Protein AF-A0AA96XFU2-F1 (afdb_monomer_lite)

Structure (mmCIF, N/CA/C/O backbone):
data_AF-A0AA96XFU2-F1
#
_entry.id   AF-A0AA96XFU2-F1
#
loop_
_atom_site.group_PDB
_atom_site.id
_atom_site.type_symbol
_atom_site.label_atom_id
_atom_site.label_alt_id
_atom_site.label_comp_id
_atom_site.label_asym_id
_atom_site.label_entity_id
_atom_site.label_seq_id
_atom_site.pdbx_PDB_ins_code
_atom_site.Cartn_x
_atom_site.Cartn_y
_atom_site.Cartn_z
_atom_site.occupancy
_atom_site.B_iso_or_equiv
_atom_site.auth_seq_id
_atom_site.auth_comp_id
_atom_site.auth_asym_id
_atom_site.auth_atom_id
_atom_site.pdbx_PDB_model_num
ATOM 1 N N . MET A 1 1 ? -8.440 -8.956 -3.598 1.00 81.50 1 MET A N 1
ATOM 2 C CA . MET A 1 1 ? -8.287 -7.563 -4.079 1.00 81.50 1 MET A CA 1
ATOM 3 C C . MET A 1 1 ? -6.820 -7.263 -4.346 1.00 81.50 1 MET A C 1
ATOM 5 O O . MET A 1 1 ? -6.468 -7.160 -5.510 1.00 81.50 1 MET A O 1
ATOM 9 N N . TYR A 1 2 ? -5.966 -7.270 -3.321 1.00 88.00 2 TYR A N 1
ATOM 10 C CA . TYR A 1 2 ? -4.533 -6.984 -3.466 1.00 88.00 2 TYR A CA 1
ATOM 11 C C . TYR A 1 2 ? -3.719 -7.952 -4.328 1.00 88.00 2 TYR A C 1
ATOM 13 O O . TYR A 1 2 ? -2.697 -7.551 -4.871 1.00 88.00 2 TYR A O 1
ATOM 21 N N . GLU A 1 3 ? -4.174 -9.194 -4.501 1.00 87.81 3 GLU A N 1
ATOM 22 C CA . GLU A 1 3 ? -3.566 -10.104 -5.479 1.00 87.81 3 GLU A CA 1
ATOM 23 C C . GLU A 1 3 ? -3.552 -9.472 -6.882 1.00 87.81 3 GLU A C 1
ATOM 25 O O . GLU A 1 3 ? -2.501 -9.349 -7.496 1.00 87.81 3 GLU A O 1
ATOM 30 N N . ILE A 1 4 ? -4.701 -8.946 -7.313 1.00 85.88 4 ILE A N 1
ATOM 31 C CA . ILE A 1 4 ? -4.917 -8.394 -8.656 1.00 85.88 4 ILE A CA 1
ATOM 32 C C . ILE A 1 4 ? -4.380 -6.961 -8.767 1.00 85.88 4 ILE A C 1
ATOM 34 O O . ILE A 1 4 ? -3.848 -6.566 -9.797 1.00 85.88 4 ILE A O 1
ATOM 38 N N . THR A 1 5 ? -4.545 -6.140 -7.725 1.00 85.81 5 THR A N 1
ATOM 39 C CA . THR A 1 5 ? -4.214 -4.704 -7.803 1.00 85.81 5 THR A CA 1
ATOM 40 C C . THR A 1 5 ? -2.764 -4.384 -7.457 1.00 85.81 5 THR A C 1
ATOM 42 O O . THR A 1 5 ? -2.316 -3.276 -7.738 1.00 85.81 5 THR A O 1
ATOM 45 N N . LEU A 1 6 ? -2.042 -5.313 -6.823 1.00 89.94 6 LEU A N 1
ATOM 46 C CA . LEU A 1 6 ? -0.680 -5.091 -6.338 1.00 89.94 6 LEU A CA 1
ATOM 47 C C . LEU A 1 6 ? 0.265 -6.221 -6.752 1.00 89.94 6 LEU A C 1
ATOM 49 O O . LEU A 1 6 ? 1.265 -5.952 -7.407 1.00 89.94 6 LEU A O 1
ATOM 53 N N . LEU A 1 7 ? -0.028 -7.468 -6.370 1.00 92.62 7 LEU A N 1
ATOM 54 C CA . LEU A 1 7 ? 0.942 -8.565 -6.473 1.00 92.62 7 LEU A CA 1
ATOM 55 C C . LEU A 1 7 ? 1.165 -9.043 -7.913 1.00 92.62 7 LEU A C 1
ATOM 57 O O . LEU A 1 7 ? 2.317 -9.161 -8.319 1.00 92.62 7 LEU A O 1
ATOM 61 N N . GLU A 1 8 ? 0.100 -9.263 -8.685 1.00 90.69 8 GLU A N 1
ATOM 62 C CA . GLU A 1 8 ? 0.186 -9.658 -10.099 1.00 90.69 8 GLU A CA 1
ATOM 63 C C . GLU A 1 8 ? 0.902 -8.592 -10.958 1.00 90.69 8 GLU A C 1
ATOM 65 O O . GLU A 1 8 ? 1.861 -8.937 -11.654 1.00 90.69 8 GLU A O 1
ATOM 70 N N . PRO A 1 9 ? 0.547 -7.286 -10.891 1.00 88.75 9 PRO A N 1
ATOM 71 C CA . PRO A 1 9 ? 1.307 -6.242 -11.578 1.00 88.75 9 PRO A CA 1
ATOM 72 C C . PRO A 1 9 ? 2.770 -6.200 -11.143 1.00 88.75 9 PRO A C 1
ATOM 74 O O . PRO A 1 9 ? 3.664 -6.062 -11.976 1.00 88.75 9 PRO A O 1
ATOM 77 N N . TRP A 1 10 ? 3.025 -6.337 -9.841 1.00 91.31 10 TRP A N 1
ATOM 78 C CA . TRP A 1 10 ? 4.379 -6.296 -9.306 1.00 91.31 10 TRP A CA 1
ATOM 79 C C . TRP A 1 10 ? 5.241 -7.447 -9.815 1.00 91.31 10 TRP A C 1
ATOM 81 O O . TRP A 1 10 ? 6.403 -7.233 -10.134 1.00 91.31 10 TRP A O 1
ATOM 91 N N . GLU A 1 11 ? 4.689 -8.650 -9.949 1.00 91.00 11 GLU A N 1
ATOM 92 C CA . GLU A 1 11 ? 5.417 -9.798 -10.488 1.00 91.00 11 GLU A CA 1
ATOM 93 C C . GLU A 1 11 ? 5.914 -9.560 -11.918 1.00 91.00 11 GLU A C 1
ATOM 95 O O . GLU A 1 11 ? 7.035 -9.943 -12.251 1.00 91.00 11 GLU A O 1
ATOM 100 N N . MET A 1 12 ? 5.130 -8.853 -12.735 1.00 86.69 12 MET A N 1
ATOM 101 C CA . MET A 1 12 ? 5.544 -8.467 -14.086 1.00 86.69 12 MET A CA 1
ATOM 102 C C . MET A 1 12 ? 6.580 -7.334 -14.086 1.00 86.69 12 MET A C 1
ATOM 104 O O . MET A 1 12 ? 7.447 -7.292 -14.958 1.00 86.69 12 MET A O 1
ATOM 108 N N . MET A 1 13 ? 6.489 -6.403 -13.132 1.00 87.12 13 MET A N 1
ATOM 109 C CA . MET A 1 13 ? 7.286 -5.173 -13.132 1.00 87.12 13 MET A CA 1
ATOM 110 C C . MET A 1 13 ? 8.590 -5.264 -12.344 1.00 87.12 13 MET A C 1
ATOM 112 O O . MET A 1 13 ? 9.556 -4.628 -12.737 1.00 87.12 13 MET A O 1
ATOM 116 N N . ALA A 1 14 ? 8.659 -6.030 -11.255 1.00 82.19 14 ALA A N 1
ATOM 117 C CA . ALA A 1 14 ? 9.781 -5.995 -10.310 1.00 82.19 14 ALA A CA 1
ATOM 118 C C . ALA A 1 14 ? 11.139 -6.366 -10.936 1.00 82.19 14 ALA A C 1
ATOM 120 O O . ALA A 1 14 ? 12.181 -5.956 -10.434 1.00 82.19 14 ALA A O 1
ATOM 121 N N . GLY A 1 15 ? 11.130 -7.137 -12.029 1.00 77.62 15 GLY A N 1
ATOM 122 C CA . GLY A 1 15 ? 12.323 -7.478 -12.811 1.00 77.62 15 GLY A CA 1
ATOM 123 C C . GLY A 1 15 ? 12.544 -6.607 -14.052 1.00 77.62 15 GLY A C 1
ATOM 124 O O . GLY A 1 15 ? 13.530 -6.805 -14.762 1.00 77.62 15 GLY A O 1
ATOM 125 N N . ALA A 1 16 ? 11.636 -5.677 -14.349 1.00 84.00 16 ALA A N 1
ATOM 126 C CA . ALA A 1 16 ? 11.727 -4.817 -15.517 1.00 84.00 16 ALA A CA 1
ATOM 127 C C . ALA A 1 16 ? 12.675 -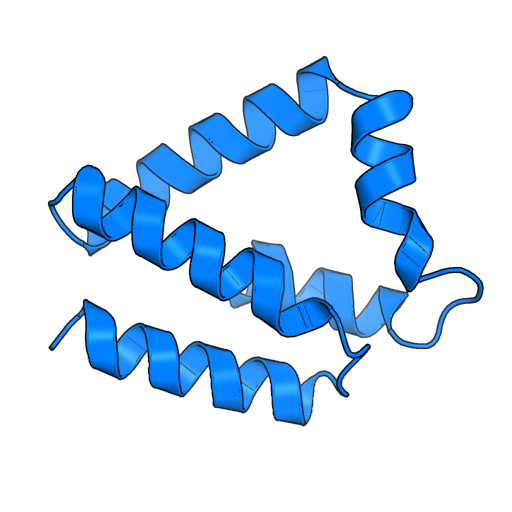3.630 -15.260 1.00 84.00 16 ALA A C 1
ATOM 129 O O . ALA A 1 16 ? 12.742 -3.107 -14.142 1.00 84.00 16 ALA A O 1
ATOM 130 N N . PRO A 1 17 ? 13.391 -3.147 -16.292 1.00 80.19 17 PRO A N 1
ATOM 131 C CA . PRO A 1 17 ? 14.104 -1.881 -16.203 1.00 80.19 17 PRO A CA 1
ATOM 132 C C . PRO A 1 17 ? 13.164 -0.758 -15.748 1.00 80.19 17 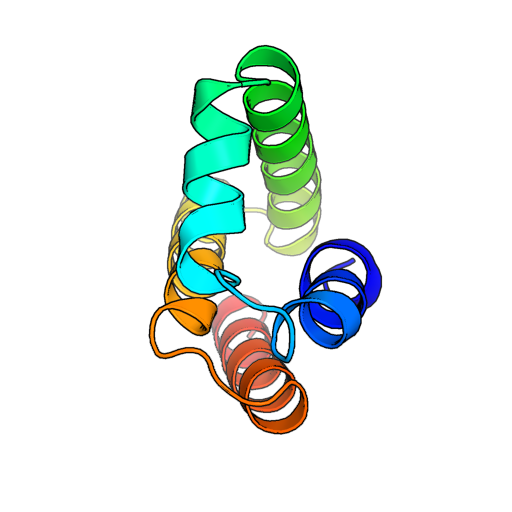PRO A C 1
ATOM 134 O O . PRO A 1 17 ? 12.030 -0.673 -16.214 1.00 80.19 17 PRO A O 1
ATOM 137 N N . MET A 1 18 ? 13.652 0.114 -14.862 1.00 82.19 18 MET A N 1
ATOM 138 C CA . MET A 1 18 ? 12.917 1.292 -14.377 1.00 82.19 18 MET A CA 1
ATOM 139 C C . MET A 1 18 ? 11.626 0.971 -13.598 1.00 82.19 18 MET A C 1
ATOM 141 O O . MET A 1 18 ? 10.754 1.829 -13.479 1.00 82.19 18 MET A O 1
ATOM 145 N N . ALA A 1 19 ? 11.500 -0.228 -13.014 1.00 81.31 19 ALA A N 1
ATOM 146 C CA . ALA A 1 19 ? 10.361 -0.601 -12.163 1.00 81.31 19 ALA A CA 1
ATOM 147 C C . ALA A 1 19 ? 10.065 0.435 -11.060 1.00 81.31 19 ALA A C 1
ATOM 149 O O . ALA A 1 19 ? 8.908 0.737 -10.774 1.00 81.31 19 ALA A O 1
ATOM 150 N N . SER A 1 20 ? 11.118 1.036 -10.495 1.00 81.25 20 SER A N 1
ATOM 151 C CA . SER A 1 20 ? 11.038 2.105 -9.493 1.00 81.25 20 SER A CA 1
ATOM 152 C C . SER A 1 20 ? 10.370 3.387 -9.990 1.00 81.25 20 SER A C 1
ATOM 154 O O . SER A 1 20 ? 9.877 4.167 -9.185 1.00 81.25 20 SER A O 1
ATOM 156 N N . GLU A 1 21 ? 10.367 3.634 -11.299 1.00 83.75 21 GLU A N 1
ATOM 157 C CA . GLU A 1 21 ? 9.841 4.862 -11.902 1.00 83.75 21 GLU A CA 1
ATOM 158 C C . GLU A 1 21 ? 8.406 4.700 -12.409 1.00 83.75 21 GLU A C 1
ATOM 160 O O . GLU A 1 21 ? 7.753 5.694 -12.726 1.00 83.75 21 GLU A O 1
ATOM 165 N N . PHE A 1 22 ? 7.900 3.464 -12.487 1.00 83.81 22 PHE A N 1
ATOM 166 C CA . PHE A 1 22 ? 6.630 3.150 -13.139 1.00 83.81 22 PHE A CA 1
ATOM 167 C C . PHE A 1 22 ? 5.456 3.944 -12.557 1.00 83.81 22 PHE A C 1
ATOM 169 O O . PHE A 1 22 ? 4.771 4.656 -13.289 1.00 83.81 22 PHE A O 1
ATOM 176 N N . TYR A 1 23 ? 5.252 3.881 -11.239 1.00 81.12 23 TYR A N 1
ATOM 177 C CA . TYR A 1 23 ? 4.128 4.566 -10.595 1.00 81.12 23 TYR A CA 1
ATOM 178 C C . TYR A 1 23 ? 4.232 6.089 -10.725 1.00 81.12 23 TYR A C 1
ATOM 180 O O . TYR A 1 23 ? 3.248 6.744 -11.062 1.00 81.12 23 TYR A O 1
ATOM 188 N N . THR A 1 24 ? 5.433 6.657 -10.576 1.00 85.44 24 THR A N 1
ATOM 189 C CA . THR A 1 24 ? 5.666 8.091 -10.806 1.00 85.44 24 THR A CA 1
ATOM 190 C C . THR A 1 24 ? 5.381 8.487 -12.259 1.00 85.44 24 THR A C 1
ATOM 192 O O . THR A 1 24 ? 4.813 9.549 -12.524 1.00 85.44 24 THR A O 1
ATOM 195 N N . ALA A 1 25 ? 5.731 7.632 -13.224 1.00 88.19 25 ALA A N 1
ATOM 196 C CA . ALA A 1 25 ? 5.416 7.856 -14.628 1.00 88.19 25 ALA A CA 1
ATOM 197 C C . ALA A 1 25 ? 3.902 7.797 -14.889 1.00 88.19 25 ALA A C 1
ATOM 199 O O . ALA A 1 25 ? 3.388 8.661 -15.602 1.00 88.19 25 ALA A O 1
ATOM 200 N N . CYS A 1 26 ? 3.182 6.845 -14.289 1.00 85.81 26 CYS A N 1
ATOM 201 C CA . CYS A 1 26 ? 1.723 6.744 -14.375 1.00 85.81 26 CYS A CA 1
ATOM 202 C C . CYS A 1 26 ? 1.022 7.976 -13.791 1.00 85.81 26 CYS A C 1
ATOM 204 O O . CYS A 1 26 ? 0.148 8.537 -14.451 1.00 85.81 26 CYS A O 1
ATOM 206 N N . GLU A 1 27 ? 1.448 8.457 -12.619 1.00 87.94 27 GLU A N 1
ATOM 207 C CA . GLU A 1 27 ? 0.895 9.672 -12.002 1.00 87.94 27 GLU A CA 1
ATOM 208 C C . GLU A 1 27 ? 1.070 10.905 -12.896 1.00 87.94 27 GLU A C 1
ATOM 210 O O . GLU A 1 27 ? 0.163 11.734 -12.996 1.00 87.94 27 GLU A O 1
ATOM 215 N N . ARG A 1 28 ? 2.205 11.009 -13.597 1.00 92.62 28 ARG A N 1
ATOM 216 C CA . ARG A 1 28 ? 2.481 12.124 -14.510 1.00 92.62 28 ARG A CA 1
ATOM 217 C C . ARG A 1 28 ? 1.731 12.014 -15.838 1.00 92.62 28 ARG A C 1
ATOM 219 O O . ARG A 1 28 ? 1.238 13.019 -16.342 1.00 92.62 28 ARG A O 1
ATOM 226 N N . LEU A 1 29 ? 1.713 10.829 -16.446 1.00 94.88 29 LEU A N 1
ATOM 227 C CA . LEU A 1 29 ? 1.205 10.626 -17.808 1.00 94.88 29 LEU A CA 1
ATOM 228 C C . LEU A 1 29 ? -0.306 10.388 -17.847 1.00 94.88 29 LEU A C 1
ATOM 230 O O . LEU A 1 29 ? -0.953 10.747 -18.827 1.00 94.88 29 LEU A O 1
ATOM 234 N N . LEU A 1 30 ? -0.868 9.778 -16.802 1.00 94.44 30 LEU A N 1
ATOM 235 C CA . LEU A 1 30 ? -2.264 9.346 -16.740 1.00 94.44 30 LEU A CA 1
ATOM 236 C C . LEU A 1 30 ? -2.937 9.763 -15.412 1.00 94.44 30 LEU A C 1
ATOM 238 O O . LEU A 1 30 ? -3.566 8.930 -14.750 1.00 94.44 30 LEU A O 1
ATOM 242 N N . PRO A 1 31 ? -2.882 11.051 -15.018 1.00 93.06 31 PRO A N 1
ATOM 243 C CA . PRO A 1 31 ? -3.319 11.506 -13.693 1.00 93.06 31 PRO A CA 1
ATOM 244 C C . PRO A 1 31 ? -4.795 11.201 -13.393 1.00 93.06 31 PRO A C 1
ATOM 246 O O . PRO A 1 31 ? -5.157 10.868 -12.265 1.00 93.06 31 PRO A O 1
ATOM 249 N N . GLU A 1 32 ? -5.674 11.263 -14.397 1.00 95.31 32 GLU A N 1
ATOM 250 C CA . GLU A 1 32 ? -7.096 10.939 -14.224 1.00 95.31 32 GLU A CA 1
ATOM 251 C C . GLU A 1 32 ? -7.340 9.443 -13.985 1.00 95.31 32 GLU A C 1
ATOM 253 O O . GLU A 1 32 ? -8.254 9.065 -13.238 1.00 95.31 32 GLU A O 1
ATOM 258 N N . VAL A 1 33 ? -6.525 8.588 -14.612 1.00 92.31 33 VAL A N 1
ATOM 259 C CA . VAL A 1 33 ? -6.582 7.134 -14.437 1.00 92.31 33 VAL A CA 1
ATOM 260 C C . VAL A 1 33 ? -6.112 6.780 -13.034 1.00 92.31 33 VAL A C 1
ATOM 262 O O . VAL A 1 33 ? -6.837 6.066 -12.339 1.00 92.31 33 VAL A O 1
ATOM 265 N N . GLU A 1 34 ? -4.992 7.353 -12.591 1.00 90.44 34 GLU A N 1
ATOM 266 C CA . GLU A 1 34 ? -4.463 7.171 -11.236 1.00 90.44 34 GLU A CA 1
ATOM 267 C C . GLU A 1 34 ? -5.439 7.671 -10.169 1.00 90.44 34 GLU A C 1
ATOM 269 O O . GLU A 1 34 ? -5.787 6.941 -9.239 1.00 90.44 34 GLU A O 1
ATOM 274 N N . ALA A 1 35 ? -6.007 8.868 -10.340 1.00 91.81 35 ALA A N 1
ATOM 275 C CA . ALA A 1 35 ? -7.001 9.394 -9.408 1.00 91.81 35 ALA A CA 1
ATOM 276 C C . ALA A 1 35 ? -8.246 8.493 -9.325 1.00 91.81 35 ALA A C 1
ATOM 278 O O . ALA A 1 35 ? -8.801 8.265 -8.245 1.00 91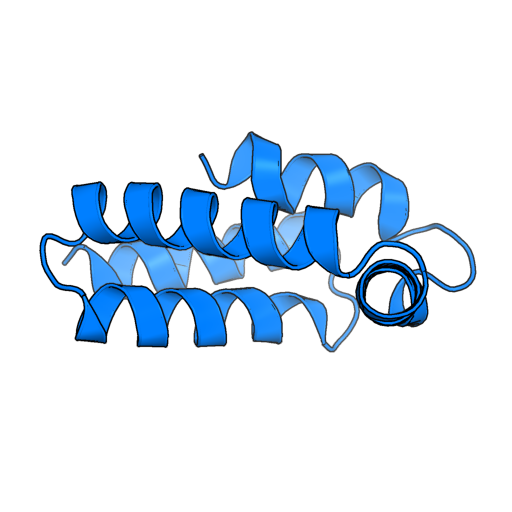.81 35 ALA A O 1
ATOM 279 N N . ARG A 1 36 ? -8.705 7.951 -10.461 1.00 93.75 36 ARG A N 1
ATOM 280 C CA . ARG A 1 36 ? -9.821 6.996 -10.496 1.00 93.75 36 ARG A CA 1
ATOM 281 C C . ARG A 1 36 ? -9.449 5.670 -9.835 1.00 93.75 36 ARG A C 1
ATOM 283 O O . ARG A 1 36 ? -10.288 5.121 -9.119 1.00 93.75 36 ARG A O 1
ATOM 290 N N . HIS A 1 37 ? -8.238 5.169 -10.068 1.00 89.56 37 HIS A N 1
ATOM 291 C CA . HIS A 1 37 ? -7.720 3.956 -9.446 1.00 89.56 37 HIS A CA 1
ATOM 292 C C . HIS A 1 37 ? -7.672 4.113 -7.921 1.00 89.56 37 HIS A C 1
ATOM 294 O O . HIS A 1 37 ? -8.331 3.349 -7.217 1.00 89.56 37 HIS A O 1
ATOM 300 N N . ARG A 1 38 ? -7.050 5.186 -7.418 1.00 91.12 38 ARG A N 1
ATOM 301 C CA . ARG A 1 38 ? -6.949 5.496 -5.983 1.00 91.12 38 ARG A CA 1
ATOM 302 C C . ARG A 1 38 ? -8.321 5.632 -5.312 1.00 91.12 38 ARG A C 1
ATOM 304 O O . ARG A 1 38 ? -8.532 5.076 -4.238 1.00 91.12 38 ARG A O 1
ATOM 311 N N . ARG A 1 39 ? -9.302 6.279 -5.962 1.00 94.62 39 ARG A N 1
ATOM 312 C CA . ARG A 1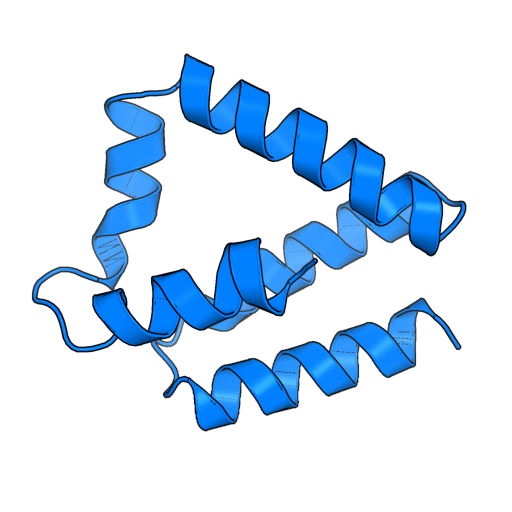 39 ? -10.690 6.358 -5.449 1.00 94.62 39 ARG A CA 1
ATOM 313 C C . ARG A 1 39 ? -11.368 4.991 -5.339 1.00 94.62 39 ARG A C 1
ATOM 315 O O . ARG A 1 39 ? -12.058 4.728 -4.356 1.00 94.62 39 ARG A O 1
ATOM 322 N N . ARG A 1 40 ? -11.215 4.128 -6.351 1.00 93.44 40 ARG A N 1
ATOM 323 C CA . ARG A 1 40 ? -11.779 2.766 -6.324 1.00 93.44 40 ARG A CA 1
ATOM 324 C C . ARG A 1 40 ? -11.105 1.923 -5.254 1.00 93.44 40 ARG A C 1
ATOM 326 O O . ARG A 1 40 ? -11.794 1.228 -4.517 1.00 93.44 40 ARG A O 1
ATOM 333 N N . TRP A 1 41 ? -9.787 2.030 -5.153 1.00 93.00 41 TRP A N 1
ATOM 334 C CA . TRP A 1 41 ? -9.009 1.327 -4.153 1.00 93.00 41 TRP A CA 1
ATOM 335 C C . TRP A 1 41 ? -9.449 1.714 -2.736 1.00 93.00 41 TRP A C 1
ATOM 337 O O . TRP A 1 41 ? -9.841 0.830 -1.980 1.00 93.00 41 TRP A O 1
ATOM 347 N N . LEU A 1 42 ? -9.563 3.014 -2.433 1.00 95.19 42 LEU A N 1
ATOM 348 C CA . LEU A 1 42 ? -10.097 3.490 -1.152 1.00 95.19 42 LEU A CA 1
ATOM 349 C C . LEU A 1 42 ? -11.494 2.938 -0.865 1.00 95.19 42 LEU A C 1
ATOM 351 O O . LEU A 1 42 ? -11.738 2.443 0.231 1.00 95.19 42 LEU A O 1
ATOM 355 N N . LYS A 1 43 ? -12.397 2.964 -1.852 1.00 95.31 43 LYS A N 1
ATOM 356 C CA . LYS A 1 43 ? -13.748 2.408 -1.699 1.00 95.31 43 LYS A CA 1
ATOM 357 C C . LYS A 1 43 ? -13.716 0.930 -1.291 1.00 95.31 43 LYS A C 1
ATOM 359 O O . LYS A 1 43 ? -14.475 0.536 -0.411 1.00 95.31 43 LYS A O 1
ATOM 364 N N . TYR A 1 44 ? -12.877 0.113 -1.929 1.00 93.94 44 TYR A N 1
ATOM 365 C CA . TYR A 1 44 ? -12.793 -1.317 -1.621 1.00 93.94 44 TYR A CA 1
ATOM 366 C C . TYR A 1 44 ? -12.115 -1.585 -0.278 1.00 93.94 44 TYR A C 1
ATOM 368 O O . TYR A 1 44 ? -12.607 -2.409 0.486 1.00 93.94 44 TYR A O 1
ATOM 376 N N . THR A 1 45 ? -11.031 -0.877 0.038 1.00 94.44 45 THR A N 1
ATOM 377 C CA . THR A 1 45 ? -10.331 -1.022 1.322 1.00 94.44 45 THR A CA 1
ATOM 378 C C . THR A 1 45 ? -11.222 -0.586 2.482 1.00 94.44 45 THR A C 1
ATOM 380 O O . THR A 1 45 ? -11.342 -1.304 3.469 1.00 94.44 45 THR A O 1
ATOM 383 N N . GLN A 1 46 ? -11.925 0.542 2.339 1.00 95.94 46 GLN A N 1
ATOM 384 C CA . GLN A 1 46 ? -12.883 1.019 3.336 1.00 95.94 46 GLN A CA 1
ATOM 385 C C . GLN A 1 46 ? -14.037 0.032 3.544 1.00 95.94 46 GLN A C 1
ATOM 387 O O . GLN A 1 46 ? -14.503 -0.110 4.667 1.00 95.94 46 GLN A O 1
ATOM 392 N N . ALA A 1 47 ? -14.493 -0.658 2.496 1.00 94.81 47 ALA A N 1
ATOM 393 C CA . ALA A 1 47 ? -15.541 -1.667 2.633 1.00 94.81 47 ALA A CA 1
ATOM 394 C C . ALA A 1 47 ? -15.096 -2.898 3.445 1.00 94.81 47 ALA A C 1
ATOM 396 O O . ALA A 1 47 ? -15.947 -3.572 4.006 1.00 94.81 47 ALA A O 1
ATOM 397 N N . VAL A 1 48 ? -13.791 -3.191 3.502 1.00 93.50 48 VAL A N 1
ATOM 398 C CA . VAL A 1 48 ? -13.234 -4.305 4.293 1.00 93.50 48 VAL A CA 1
ATOM 399 C C . VAL A 1 48 ? -12.912 -3.872 5.721 1.00 93.50 48 VAL A C 1
ATOM 401 O O . VAL A 1 48 ? -13.163 -4.618 6.656 1.00 93.50 48 VAL A O 1
ATOM 404 N N . LEU A 1 49 ? -12.341 -2.679 5.885 1.00 95.12 49 LEU A N 1
ATOM 405 C CA . LEU A 1 49 ? -11.872 -2.178 7.180 1.00 95.12 49 LEU A CA 1
ATOM 406 C C . LEU A 1 49 ? -12.937 -1.395 7.957 1.00 95.12 49 LEU A C 1
ATOM 408 O O . LEU A 1 49 ? -12.673 -0.945 9.067 1.00 95.12 49 LEU A O 1
ATOM 412 N N . GLU A 1 50 ? -14.095 -1.149 7.338 1.00 95.62 50 GLU A N 1
ATOM 413 C CA . GLU A 1 50 ? -15.256 -0.429 7.888 1.00 95.62 50 GLU A CA 1
ATOM 414 C C . GLU A 1 50 ? -14.943 0.969 8.465 1.00 95.62 50 GLU A C 1
ATOM 416 O O . GLU A 1 50 ? -15.766 1.606 9.117 1.00 95.62 50 GLU A O 1
ATOM 421 N N . SER A 1 51 ? -13.754 1.498 8.173 1.00 96.06 51 SER A N 1
ATOM 422 C CA . SER A 1 51 ? -13.232 2.748 8.710 1.00 96.06 51 SER A CA 1
ATOM 423 C C . SER A 1 51 ? -12.397 3.449 7.651 1.00 96.06 51 SER A C 1
ATOM 425 O O . SER A 1 51 ? -11.408 2.917 7.143 1.00 96.06 51 SER A O 1
ATOM 427 N N . ARG A 1 52 ? -12.799 4.676 7.304 1.00 95.56 52 ARG A N 1
ATOM 428 C CA . ARG A 1 52 ? -12.085 5.483 6.311 1.00 95.56 52 ARG A CA 1
ATOM 429 C C . ARG A 1 52 ? -10.672 5.870 6.772 1.00 95.56 52 ARG A C 1
ATOM 431 O O . ARG A 1 52 ? -9.757 5.629 5.991 1.00 95.56 52 ARG A O 1
ATOM 438 N N . PRO A 1 53 ? -10.455 6.395 7.997 1.00 97.12 53 PRO A N 1
ATOM 439 C CA . PRO A 1 53 ? -9.100 6.694 8.462 1.00 97.12 53 PRO A CA 1
ATOM 440 C C . PRO A 1 53 ? -8.199 5.454 8.472 1.00 97.12 53 PRO A C 1
ATOM 442 O O . PRO A 1 53 ? -7.043 5.525 8.067 1.00 97.12 53 PRO A O 1
ATOM 445 N N . LEU A 1 54 ? -8.743 4.299 8.872 1.00 96.75 54 LEU A N 1
ATOM 446 C CA . LEU A 1 54 ? -7.999 3.039 8.887 1.00 96.75 54 LEU A CA 1
ATOM 447 C C . LEU A 1 54 ? -7.620 2.595 7.464 1.00 96.75 54 LEU A C 1
ATOM 449 O O . LEU A 1 54 ? -6.483 2.196 7.230 1.00 96.75 54 LEU A O 1
ATOM 453 N N . ALA A 1 55 ? -8.537 2.734 6.502 1.00 96.81 55 ALA A N 1
ATOM 454 C CA . ALA A 1 55 ? -8.280 2.455 5.090 1.0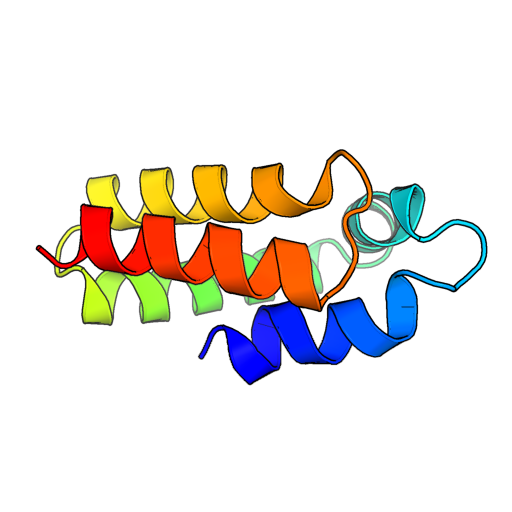0 96.81 55 ALA A CA 1
ATOM 455 C C . ALA A 1 55 ? -7.235 3.383 4.467 1.00 96.81 55 ALA A C 1
ATOM 457 O O . ALA A 1 55 ? -6.388 2.913 3.711 1.00 96.81 55 ALA A O 1
ATOM 458 N N . GLU A 1 56 ? -7.261 4.673 4.797 1.00 96.75 56 GLU A N 1
ATOM 459 C CA . GLU A 1 56 ? -6.263 5.636 4.325 1.00 96.75 56 GLU A CA 1
ATOM 460 C C . GLU A 1 56 ? -4.863 5.277 4.853 1.00 96.75 56 GLU A C 1
ATOM 462 O O . GLU A 1 56 ? -3.918 5.195 4.069 1.00 96.75 56 GLU A O 1
ATOM 467 N N . VAL A 1 57 ? -4.731 4.958 6.147 1.00 97.56 57 VAL A N 1
ATOM 468 C CA . VAL A 1 57 ? -3.450 4.519 6.734 1.00 97.56 57 VAL A CA 1
ATOM 469 C C . VAL A 1 57 ? -2.989 3.180 6.152 1.00 97.56 57 VAL A C 1
ATOM 471 O O . VAL A 1 57 ? -1.812 3.028 5.827 1.00 97.56 57 VAL A O 1
ATOM 474 N N . PHE A 1 58 ? -3.901 2.222 5.970 1.00 96.81 58 PHE A N 1
ATOM 475 C CA . PHE A 1 58 ? -3.584 0.938 5.347 1.00 96.81 58 PHE A CA 1
ATOM 476 C C . PHE A 1 58 ? -3.031 1.121 3.931 1.00 96.81 58 PHE A C 1
ATOM 478 O O . PHE A 1 58 ? -2.015 0.529 3.580 1.00 96.81 58 PHE A O 1
ATOM 485 N N . MET A 1 59 ? -3.677 1.960 3.117 1.00 95.19 59 MET A N 1
ATOM 486 C CA . MET A 1 59 ? -3.231 2.234 1.751 1.00 95.19 59 MET A CA 1
ATOM 487 C C . MET A 1 59 ? -1.848 2.886 1.717 1.00 95.19 59 MET A C 1
ATOM 489 O O . MET A 1 59 ? -1.008 2.436 0.945 1.00 95.19 59 MET A O 1
ATOM 493 N N . LEU A 1 60 ? -1.578 3.858 2.597 1.00 95.69 60 LEU A N 1
ATOM 494 C CA . LEU A 1 60 ? -0.243 4.459 2.723 1.00 95.69 60 LEU A CA 1
ATOM 495 C C . LEU A 1 60 ? 0.824 3.414 3.072 1.00 95.69 60 LEU A C 1
ATOM 497 O O . LEU A 1 60 ? 1.916 3.422 2.505 1.00 95.69 60 LEU A O 1
ATOM 501 N N . ALA A 1 61 ? 0.509 2.496 3.989 1.00 96.56 61 ALA A N 1
ATOM 502 C CA . ALA A 1 61 ? 1.417 1.417 4.352 1.00 96.56 61 ALA A CA 1
ATOM 503 C C . ALA A 1 61 ? 1.657 0.451 3.179 1.00 96.56 61 ALA A C 1
ATOM 505 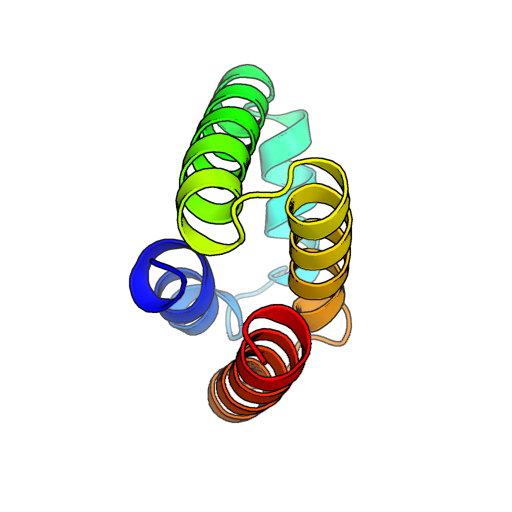O O . ALA A 1 61 ? 2.791 0.021 2.983 1.00 96.56 61 ALA A O 1
ATOM 506 N N . VAL A 1 62 ? 0.624 0.145 2.382 1.00 94.88 62 VAL A N 1
ATOM 507 C CA . VAL A 1 62 ? 0.751 -0.693 1.180 1.00 94.88 62 VAL A CA 1
ATOM 508 C C . VAL A 1 62 ? 1.613 -0.028 0.107 1.00 94.88 62 VAL A C 1
ATOM 510 O O . VAL A 1 62 ? 2.503 -0.693 -0.420 1.00 94.88 62 VAL A O 1
ATOM 513 N N . ASP A 1 63 ? 1.399 1.259 -0.185 1.00 91.06 63 ASP A N 1
ATOM 514 C CA . ASP A 1 63 ? 2.198 2.013 -1.165 1.00 91.06 63 ASP A CA 1
ATOM 515 C C . ASP A 1 63 ? 3.693 1.986 -0.799 1.00 91.06 63 ASP A C 1
ATOM 517 O O . ASP A 1 63 ? 4.562 1.792 -1.650 1.00 91.06 63 ASP A O 1
ATOM 521 N N . ALA A 1 64 ? 4.009 2.091 0.495 1.00 92.12 64 ALA A N 1
ATOM 522 C CA . ALA A 1 64 ? 5.383 2.047 0.982 1.00 92.12 64 ALA A CA 1
ATOM 523 C C . ALA A 1 64 ? 6.061 0.669 0.840 1.00 92.12 64 ALA A C 1
ATOM 525 O O . ALA A 1 64 ? 7.295 0.604 0.838 1.00 92.12 64 ALA A O 1
ATOM 526 N N . LEU A 1 65 ? 5.310 -0.434 0.697 1.00 93.00 65 LEU A N 1
ATOM 527 C CA . LEU A 1 65 ? 5.886 -1.787 0.665 1.00 93.00 65 LEU A CA 1
ATOM 528 C C . LEU A 1 65 ? 6.796 -2.049 -0.539 1.00 93.00 65 LEU A C 1
ATOM 530 O O . LEU A 1 65 ? 7.614 -2.965 -0.469 1.00 93.00 65 LEU A O 1
ATOM 534 N N . GLN A 1 66 ? 6.629 -1.292 -1.624 1.00 89.75 66 GLN A N 1
ATOM 535 C CA . GLN A 1 66 ? 7.378 -1.438 -2.876 1.00 89.75 66 GLN A CA 1
ATOM 536 C C . GLN A 1 66 ? 8.644 -0.566 -2.941 1.00 89.75 66 GLN A C 1
ATOM 538 O O . GLN A 1 66 ? 9.426 -0.693 -3.882 1.00 89.75 66 GLN A O 1
ATOM 543 N N . SER A 1 67 ? 8.852 0.313 -1.955 1.00 88.38 67 SER A N 1
ATOM 544 C CA . SER A 1 67 ? 9.887 1.361 -1.980 1.00 88.38 67 SER A CA 1
ATOM 545 C C . SER A 1 67 ? 11.326 0.841 -2.065 1.00 88.38 67 SER A C 1
ATOM 547 O O . SER A 1 67 ? 12.187 1.513 -2.625 1.00 88.38 67 SER A O 1
ATOM 549 N N . ASP A 1 68 ? 11.586 -0.360 -1.549 1.00 90.50 68 ASP A N 1
ATOM 550 C CA . ASP A 1 68 ? 12.886 -1.037 -1.580 1.00 90.50 68 ASP A CA 1
ATOM 551 C C . ASP A 1 68 ? 12.977 -2.115 -2.673 1.00 90.50 68 ASP A C 1
ATOM 553 O O . ASP A 1 68 ? 13.871 -2.959 -2.632 1.00 90.50 68 ASP A O 1
ATOM 557 N N . LEU A 1 69 ? 12.061 -2.092 -3.650 1.00 89.00 69 LEU A N 1
ATOM 558 C CA . LEU A 1 69 ? 11.993 -3.032 -4.774 1.00 89.00 69 LEU A CA 1
ATOM 559 C C . LEU A 1 69 ? 12.049 -4.514 -4.337 1.00 89.00 69 LEU A C 1
ATOM 561 O O . LEU A 1 69 ? 12.900 -5.279 -4.805 1.00 89.00 69 LEU A O 1
ATOM 565 N N . PRO A 1 70 ? 11.162 -4.966 -3.430 1.00 93.38 70 PRO A N 1
ATOM 566 C CA . PRO A 1 70 ? 11.226 -6.325 -2.914 1.00 93.38 70 PRO A CA 1
ATOM 567 C C . PRO A 1 70 ? 10.853 -7.358 -3.982 1.00 93.38 70 PRO A C 1
ATOM 569 O O . PRO A 1 70 ? 10.061 -7.108 -4.890 1.00 93.38 70 PRO A O 1
ATOM 572 N N . THR A 1 71 ? 11.314 -8.597 -3.799 1.00 92.56 71 THR A N 1
ATOM 573 C CA . THR A 1 71 ? 10.743 -9.738 -4.538 1.00 92.56 71 THR A CA 1
ATOM 574 C C . THR A 1 71 ? 9.242 -9.878 -4.250 1.00 92.56 71 THR A C 1
ATOM 576 O O . THR A 1 71 ? 8.799 -9.609 -3.129 1.00 92.56 71 THR A O 1
ATOM 579 N N . THR A 1 72 ? 8.459 -10.394 -5.204 1.00 93.12 72 THR A N 1
ATOM 580 C CA . THR A 1 72 ? 7.015 -10.659 -5.025 1.00 93.12 72 THR A CA 1
ATOM 581 C C . THR A 1 72 ? 6.722 -11.496 -3.778 1.00 93.12 72 THR A C 1
ATOM 583 O O . THR A 1 72 ? 5.751 -11.243 -3.067 1.00 93.12 72 THR A O 1
ATOM 586 N N . ARG A 1 73 ? 7.597 -12.458 -3.446 1.00 94.44 73 ARG A N 1
ATOM 587 C CA . ARG A 1 73 ? 7.490 -13.265 -2.220 1.00 94.44 73 ARG A CA 1
ATOM 588 C C . ARG A 1 73 ? 7.555 -12.403 -0.958 1.00 94.44 73 ARG A C 1
ATOM 590 O O . ARG A 1 73 ? 6.729 -12.573 -0.065 1.00 94.44 73 ARG A O 1
ATOM 597 N N . VAL A 1 74 ? 8.528 -11.496 -0.880 1.00 96.06 74 VAL A N 1
ATOM 598 C CA . VAL A 1 74 ? 8.693 -10.584 0.263 1.00 96.06 74 VAL A CA 1
ATOM 599 C C . VAL A 1 74 ? 7.530 -9.594 0.331 1.00 96.06 74 VAL A C 1
ATOM 601 O O . VAL A 1 74 ? 6.978 -9.386 1.410 1.00 96.06 74 VAL A O 1
ATOM 604 N N . LEU A 1 75 ? 7.096 -9.048 -0.809 1.00 96.00 75 LEU A N 1
ATOM 605 C CA . LEU A 1 75 ? 5.944 -8.147 -0.872 1.00 96.00 75 LEU A CA 1
ATOM 606 C C . LEU A 1 75 ? 4.663 -8.820 -0.355 1.00 96.00 75 LEU A C 1
ATOM 608 O O . LEU A 1 75 ? 3.968 -8.253 0.486 1.00 96.00 75 LEU A O 1
ATOM 612 N N . ARG A 1 76 ? 4.390 -10.059 -0.786 1.00 96.56 76 ARG A N 1
ATOM 613 C CA . ARG A 1 76 ? 3.244 -10.861 -0.323 1.00 96.56 76 ARG A CA 1
ATOM 614 C C . ARG A 1 76 ? 3.280 -11.087 1.189 1.00 96.56 76 ARG A C 1
ATOM 616 O O . ARG A 1 76 ? 2.255 -10.943 1.849 1.00 96.56 76 ARG A O 1
ATOM 623 N N . GLN A 1 77 ? 4.451 -11.406 1.743 1.00 97.38 77 GLN A N 1
ATOM 624 C CA . GLN A 1 77 ? 4.625 -11.584 3.190 1.00 97.38 77 GLN A CA 1
ATOM 625 C C . GLN A 1 77 ? 4.352 -10.288 3.966 1.00 97.38 77 GLN A C 1
ATOM 627 O O . GLN A 1 77 ? 3.615 -10.306 4.948 1.00 97.38 77 GLN A O 1
ATOM 632 N N . ARG A 1 78 ? 4.898 -9.154 3.511 1.00 97.50 78 ARG A N 1
ATOM 633 C CA . ARG A 1 78 ? 4.672 -7.844 4.145 1.00 97.50 78 ARG A CA 1
ATOM 634 C C . ARG A 1 78 ? 3.208 -7.415 4.077 1.00 97.50 78 ARG A C 1
ATOM 636 O O . ARG A 1 78 ? 2.669 -6.926 5.064 1.00 97.50 78 ARG A O 1
ATOM 643 N N . LEU A 1 79 ? 2.555 -7.642 2.939 1.00 96.88 79 LEU A N 1
ATOM 644 C CA . LEU A 1 79 ? 1.132 -7.368 2.780 1.00 96.88 79 LEU A CA 1
ATOM 645 C C . LEU A 1 79 ? 0.291 -8.210 3.747 1.00 96.88 79 LEU A C 1
ATOM 647 O O . LEU A 1 79 ? -0.613 -7.668 4.373 1.00 96.88 79 LEU A O 1
ATOM 651 N N . ALA A 1 80 ? 0.594 -9.503 3.901 1.00 96.12 80 ALA A N 1
ATOM 652 C CA . ALA A 1 80 ? -0.117 -10.366 4.843 1.00 96.12 80 ALA A CA 1
ATOM 653 C C . ALA A 1 80 ? -0.016 -9.847 6.288 1.00 96.12 80 ALA A C 1
ATOM 655 O O . ALA A 1 80 ? -1.024 -9.817 6.988 1.00 96.12 80 ALA A O 1
ATOM 656 N N . LEU A 1 81 ? 1.162 -9.356 6.697 1.00 97.06 81 LEU A N 1
ATOM 657 C CA . LEU A 1 81 ? 1.351 -8.722 8.007 1.00 97.06 81 LEU A CA 1
ATOM 658 C C . LEU A 1 81 ? 0.495 -7.461 8.172 1.00 97.06 81 LEU A C 1
ATOM 660 O O . LEU A 1 81 ? -0.103 -7.268 9.227 1.00 97.06 81 LEU A O 1
ATOM 664 N N . LEU A 1 82 ? 0.416 -6.600 7.150 1.00 96.44 82 LEU A N 1
ATOM 665 C CA . LEU A 1 82 ? -0.469 -5.434 7.207 1.00 96.44 82 LEU A CA 1
ATOM 666 C C . LEU A 1 82 ? -1.934 -5.860 7.298 1.00 96.44 82 LEU A C 1
ATOM 668 O O . LEU A 1 82 ? -2.668 -5.304 8.105 1.00 96.44 82 LEU A O 1
ATOM 672 N N . VAL A 1 83 ? -2.365 -6.841 6.499 1.00 95.25 83 VAL A N 1
ATOM 673 C CA . VAL A 1 83 ? -3.747 -7.341 6.543 1.00 95.25 83 VAL A CA 1
ATOM 674 C C . VAL A 1 83 ? -4.079 -7.820 7.952 1.00 95.25 83 VAL A C 1
ATOM 676 O O . VAL A 1 83 ? -5.012 -7.296 8.547 1.00 95.25 83 VAL A O 1
ATOM 679 N N . GLU A 1 84 ? -3.265 -8.711 8.523 1.00 95.75 84 GLU A N 1
ATOM 680 C CA . GLU A 1 84 ? -3.450 -9.221 9.888 1.00 95.75 84 GLU A CA 1
ATOM 681 C C . GLU A 1 84 ? -3.553 -8.092 10.924 1.00 95.75 84 GLU A C 1
ATOM 683 O O . GLU A 1 84 ? -4.402 -8.138 11.809 1.00 95.75 84 GLU A O 1
ATOM 688 N N . ARG A 1 85 ? -2.722 -7.049 10.800 1.00 95.81 85 ARG A N 1
ATOM 689 C CA . ARG A 1 85 ? -2.696 -5.928 11.751 1.00 95.81 85 ARG A CA 1
ATOM 690 C C . ARG A 1 85 ? -3.869 -4.966 11.643 1.00 95.81 85 ARG A C 1
ATOM 692 O O . ARG A 1 85 ? -4.144 -4.285 12.623 1.00 95.81 85 ARG A O 1
ATOM 699 N N . PHE A 1 86 ? -4.502 -4.861 10.481 1.00 94.31 86 PHE A N 1
ATOM 700 C CA . PHE A 1 86 ? -5.570 -3.888 10.248 1.00 94.31 86 PHE A CA 1
ATOM 701 C C . PHE A 1 86 ? -6.963 -4.519 10.228 1.00 94.31 86 PHE A C 1
ATOM 703 O O . PHE A 1 86 ? -7.940 -3.793 10.382 1.00 94.31 86 PHE A O 1
ATOM 710 N N . THR A 1 87 ? -7.073 -5.839 10.047 1.00 90.44 87 THR A N 1
ATOM 711 C CA . THR A 1 87 ? -8.350 -6.568 10.152 1.00 90.44 87 THR A CA 1
ATOM 712 C C . THR A 1 87 ? -8.571 -7.227 11.516 1.00 90.44 87 THR A C 1
ATOM 714 O O . THR A 1 87 ? -9.644 -7.786 11.730 1.00 90.44 87 THR A O 1
ATOM 717 N N . GLY A 1 88 ? -7.547 -7.245 12.377 1.00 76.19 88 GLY A N 1
ATOM 718 C CA . GLY A 1 88 ? -7.567 -7.851 13.714 1.00 76.19 88 GLY A CA 1
ATOM 719 C C . GLY A 1 88 ? -8.020 -6.902 14.812 1.00 76.19 88 GLY A C 1
ATOM 720 O O . GLY A 1 88 ? -7.654 -5.708 14.745 1.00 76.19 88 GLY A O 1
#

Sequence (88 aa):
MYEITLLEPWEMMAGAPMASEFYTACERLLPEVEARHRRRWLKYTQAVLESRPLAEVFMLAVDALQSDLPTTRVLRQRLALLVERFTG

Secondary structure (DSSP, 8-state):
-HIIIIIHHHHHHTTSTTGGGHHHHHHHH-HHHHHHHHHHHHHHHHHHHS-HHHHHHHHHHHHHTTTT---HHHHHHHHHHHHHHHH-

pLDDT: mean 91.44, std 5.17, range [76.19, 97.56]

Radius of gyration: 13.15 Å; chains: 1; bounding box: 30×25×32 Å

Foldseek 3Di:
DCCVLPLVVLQVQLPDPPSVCVVVVCCVPPVVVVVVVVVVQLVVQCVQLVDSVLSVVLVVQLVCLCNVSDDSVSSVVSNVVSCVVRND